Protein AF-A0AAW8B6D2-F1 (afdb_monomer_lite)

Foldseek 3Di:
DLVVLVLLVVQVLLLLQLDDPVDPPSSVVSNVVSVLVNVLVVLCVDLVSLQVSLVVVLVVLVVVLSSLQSCQVQCGDRRVSDNVHHHPVCCVPPVVVVSVVSNVVSCVVRHVVSVVVVVVVVVVVVVVVVCPDPVCVVVPD

Sequence (141 aa):
MVFTGVIHFKYQKGMVMMIPEIIPAKMFLVHFTGILEITAGIGLMIPALRESTAFLLLLFFIVIFFANINSSKKHIHLFKADFTGQEMAYLYKERLPMQIMPIAWLWFFGIYFGSYQRRNTFNFLLLLFQLRRPEYAARFA

Secondary structure (DSSP, 8-state):
-HHHHHHHHHSHHHHHHHS-TTSS-HHHHHHHHHHHHHHHHHHHHSTTTHHHHHHHHHHHHHHHHHHHHHHHHTT-BTTTTBS----HHHIIIIIHHHHHHHHHHIIIIIIIHHHHHHHHHHHHHHHHHHHTSHHHHTT--

Structure (mmCIF, N/CA/C/O backbone):
data_AF-A0AAW8B6D2-F1
#
_entry.id   AF-A0AAW8B6D2-F1
#
loop_
_atom_site.group_PDB
_atom_site.id
_atom_site.type_symbol
_atom_site.label_atom_id
_atom_site.label_alt_id
_atom_site.label_comp_id
_atom_site.label_asym_id
_atom_site.label_entity_id
_atom_site.label_seq_id
_atom_site.pdbx_PDB_ins_code
_atom_site.Cartn_x
_atom_site.Cartn_y
_atom_site.Cartn_z
_atom_site.occupancy
_atom_site.B_iso_or_equiv
_atom_site.auth_seq_id
_atom_site.auth_comp_id
_atom_site.auth_asym_id
_atom_site.auth_atom_id
_atom_site.pdbx_PDB_model_num
ATOM 1 N N . MET A 1 1 ? -4.748 3.402 -2.301 1.00 85.81 1 MET A N 1
ATOM 2 C CA . MET A 1 1 ? -4.810 1.972 -2.666 1.00 85.81 1 MET A CA 1
ATOM 3 C C . MET A 1 1 ? -5.590 1.738 -3.952 1.00 85.81 1 MET A C 1
ATOM 5 O O . MET A 1 1 ? -5.027 1.168 -4.865 1.00 85.81 1 MET A O 1
ATOM 9 N N . VAL A 1 2 ? -6.824 2.238 -4.119 1.00 85.38 2 VAL A N 1
ATOM 10 C CA . VAL A 1 2 ? -7.563 2.039 -5.391 1.00 85.38 2 VAL A CA 1
ATOM 11 C C . VAL A 1 2 ? -6.806 2.596 -6.607 1.00 85.38 2 VAL A C 1
ATOM 13 O O . VAL A 1 2 ? -6.612 1.890 -7.590 1.00 85.38 2 VAL A O 1
ATOM 16 N N . PHE A 1 3 ? -6.302 3.831 -6.518 1.00 86.75 3 PHE A N 1
ATOM 17 C CA . PHE A 1 3 ? -5.517 4.441 -7.596 1.00 86.75 3 PHE A CA 1
ATOM 18 C C . PHE A 1 3 ? -4.242 3.645 -7.935 1.00 86.75 3 PHE A C 1
ATOM 20 O O . PHE A 1 3 ? -3.965 3.399 -9.105 1.00 86.75 3 PHE A O 1
ATOM 27 N N . THR A 1 4 ? -3.491 3.194 -6.924 1.00 83.44 4 THR A N 1
ATOM 28 C CA . THR A 1 4 ? -2.271 2.390 -7.117 1.00 83.44 4 THR A CA 1
ATOM 29 C C . THR A 1 4 ? -2.577 0.999 -7.679 1.00 83.44 4 THR A C 1
ATOM 31 O O . THR A 1 4 ? -1.870 0.532 -8.574 1.00 83.44 4 THR A O 1
ATOM 34 N N . GLY A 1 5 ? -3.707 0.405 -7.289 1.00 86.12 5 GLY A N 1
ATOM 35 C CA . GLY A 1 5 ? -4.188 -0.853 -7.853 1.00 86.12 5 GLY A CA 1
ATOM 36 C C . GLY A 1 5 ? -4.493 -0.752 -9.349 1.00 86.12 5 GLY A C 1
ATOM 37 O O . GLY A 1 5 ? -4.136 -1.643 -10.110 1.00 86.12 5 GLY A O 1
ATOM 38 N N . VAL A 1 6 ? -5.051 0.369 -9.822 1.00 89.25 6 VAL A N 1
ATOM 39 C CA . VAL A 1 6 ? -5.272 0.597 -11.26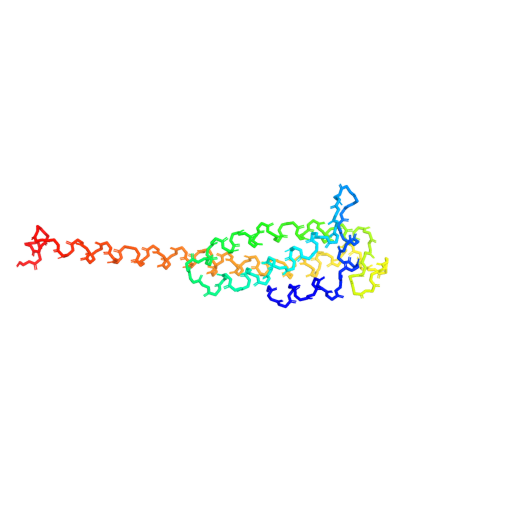6 1.00 89.25 6 VAL A CA 1
ATOM 40 C C . VAL A 1 6 ? -3.948 0.701 -12.039 1.00 89.25 6 VAL A C 1
ATOM 42 O O . VAL A 1 6 ? -3.842 0.203 -13.164 1.00 89.25 6 VAL A O 1
ATOM 45 N N . ILE A 1 7 ? -2.910 1.297 -11.440 1.00 89.38 7 ILE A N 1
ATOM 46 C CA . ILE A 1 7 ? -1.577 1.413 -12.058 1.00 89.38 7 ILE A CA 1
ATOM 47 C C . ILE A 1 7 ? -0.988 0.023 -12.362 1.00 89.38 7 ILE A C 1
ATOM 49 O O . ILE A 1 7 ? -0.313 -0.116 -13.384 1.00 89.38 7 ILE A O 1
ATOM 53 N N . HIS A 1 8 ? -1.295 -1.013 -11.569 1.00 88.56 8 HIS A N 1
ATOM 54 C CA . HIS A 1 8 ? -0.815 -2.382 -11.813 1.00 88.56 8 HIS A CA 1
ATOM 55 C C . HIS A 1 8 ? -1.265 -2.951 -13.161 1.00 88.56 8 HIS A C 1
ATOM 57 O O . HIS A 1 8 ? -0.481 -3.604 -13.848 1.00 88.56 8 HIS A O 1
ATOM 63 N N . PHE A 1 9 ? -2.486 -2.641 -13.592 1.00 90.44 9 PHE A N 1
ATOM 64 C CA . PHE A 1 9 ? -3.006 -3.102 -14.882 1.00 90.44 9 PHE A CA 1
ATOM 65 C C . PHE A 1 9 ? -2.482 -2.255 -16.048 1.00 90.44 9 PHE A C 1
ATOM 67 O O . PHE A 1 9 ? -2.251 -2.764 -17.147 1.00 90.44 9 PHE A O 1
ATOM 74 N N . LYS A 1 10 ? -2.234 -0.961 -15.806 1.00 91.81 10 LYS A N 1
ATOM 75 C CA . LYS A 1 10 ? -1.757 -0.025 -16.833 1.00 91.81 10 LYS A CA 1
ATOM 76 C C . LYS A 1 10 ? -0.260 -0.162 -17.131 1.00 91.81 10 LYS A C 1
ATOM 78 O O . LYS A 1 10 ? 0.132 -0.118 -18.293 1.00 91.81 10 LYS A O 1
ATOM 83 N N . TYR A 1 11 ? 0.577 -0.342 -16.107 1.00 90.75 11 TYR A N 1
ATOM 84 C CA . TYR A 1 11 ? 2.046 -0.332 -16.221 1.00 90.75 11 TYR A CA 1
ATOM 85 C C . TYR A 1 11 ? 2.692 -1.668 -15.829 1.00 90.75 11 TYR A C 1
ATOM 87 O O . TYR A 1 11 ? 3.825 -1.719 -15.348 1.00 90.75 11 TYR A O 1
ATOM 95 N N . GLN A 1 12 ? 1.983 -2.767 -16.092 1.00 92.88 12 GLN A N 1
ATOM 96 C CA . GLN A 1 12 ? 2.400 -4.139 -15.793 1.00 92.88 12 GLN A CA 1
ATOM 97 C C . GLN A 1 12 ? 3.834 -4.478 -16.239 1.00 92.88 12 GLN A C 1
ATOM 99 O O . GLN A 1 12 ? 4.592 -5.071 -15.474 1.00 92.88 12 GLN A O 1
ATOM 104 N N . LYS A 1 13 ? 4.247 -4.044 -17.441 1.00 90.62 13 LYS A N 1
ATOM 105 C CA . LYS A 1 13 ? 5.589 -4.325 -17.987 1.00 90.62 13 LYS A CA 1
ATOM 106 C C . LYS A 1 13 ? 6.700 -3.746 -17.109 1.00 90.62 13 LYS A C 1
ATOM 108 O O . LYS A 1 13 ? 7.649 -4.455 -16.788 1.00 90.62 13 LYS A O 1
ATOM 113 N N . GLY A 1 14 ? 6.565 -2.488 -16.687 1.00 89.56 14 GLY A N 1
ATOM 114 C CA . GLY A 1 14 ? 7.544 -1.842 -15.813 1.00 89.56 14 GLY A CA 1
ATOM 115 C C . GLY A 1 14 ? 7.566 -2.459 -14.415 1.00 89.56 14 GLY A C 1
ATOM 116 O O . GLY A 1 14 ? 8.640 -2.679 -13.862 1.00 89.56 14 GLY A O 1
ATOM 117 N N . MET A 1 15 ? 6.402 -2.819 -13.865 1.00 91.62 15 MET A N 1
ATOM 118 C CA . MET A 1 15 ? 6.325 -3.461 -12.545 1.00 91.62 15 MET A CA 1
ATOM 119 C C . MET A 1 15 ? 6.979 -4.840 -12.521 1.00 91.62 15 MET A C 1
ATOM 121 O O . MET A 1 15 ? 7.686 -5.167 -11.572 1.00 91.62 15 MET A O 1
ATOM 125 N N . VAL A 1 16 ? 6.806 -5.637 -13.577 1.00 93.69 16 VAL A N 1
ATOM 126 C CA . VAL A 1 16 ? 7.452 -6.952 -13.674 1.00 93.69 16 VAL A CA 1
ATOM 127 C C . VAL A 1 16 ? 8.974 -6.849 -13.661 1.00 93.69 16 VAL A C 1
ATOM 129 O O . VAL A 1 16 ? 9.632 -7.698 -13.058 1.00 93.69 16 VAL A O 1
ATOM 132 N N . MET A 1 17 ? 9.547 -5.799 -14.254 1.00 92.31 17 MET A N 1
ATOM 133 C CA . MET A 1 17 ? 10.995 -5.571 -14.210 1.00 92.31 17 MET A CA 1
ATOM 134 C C . MET A 1 17 ? 11.488 -5.309 -12.783 1.00 92.31 17 MET A C 1
ATOM 136 O O . MET A 1 17 ? 12.602 -5.701 -12.435 1.00 92.31 17 MET A O 1
ATOM 140 N N . MET A 1 18 ? 10.656 -4.691 -11.935 1.00 92.06 18 MET A N 1
ATOM 141 C CA . MET A 1 18 ? 10.992 -4.420 -10.533 1.00 92.06 18 MET A CA 1
ATOM 142 C C . MET A 1 18 ? 11.056 -5.695 -9.682 1.00 92.06 18 MET A C 1
ATOM 144 O O . MET A 1 18 ? 11.693 -5.681 -8.628 1.00 92.06 18 MET A O 1
ATOM 148 N N . ILE A 1 19 ? 10.445 -6.799 -10.121 1.00 91.38 19 ILE A N 1
ATOM 149 C CA . ILE A 1 19 ? 10.436 -8.070 -9.389 1.00 91.38 19 ILE A CA 1
ATOM 150 C C . ILE A 1 19 ? 11.731 -8.860 -9.685 1.00 91.38 19 ILE A C 1
ATOM 152 O O . ILE A 1 19 ? 12.062 -9.071 -10.861 1.00 91.38 19 ILE A O 1
ATOM 156 N N . PRO A 1 20 ? 12.466 -9.339 -8.657 1.00 89.12 20 PRO A N 1
ATOM 157 C CA . PRO A 1 20 ? 13.662 -10.170 -8.829 1.00 89.12 20 PRO A CA 1
ATOM 158 C C . PRO A 1 20 ? 13.434 -11.403 -9.715 1.00 89.12 20 PRO A C 1
ATOM 160 O O . PRO A 1 20 ? 12.354 -11.980 -9.730 1.00 89.12 20 PRO A O 1
ATOM 163 N N . GLU A 1 21 ? 14.459 -11.834 -10.452 1.00 86.81 21 GLU A N 1
ATOM 164 C CA . GLU A 1 21 ? 14.391 -12.9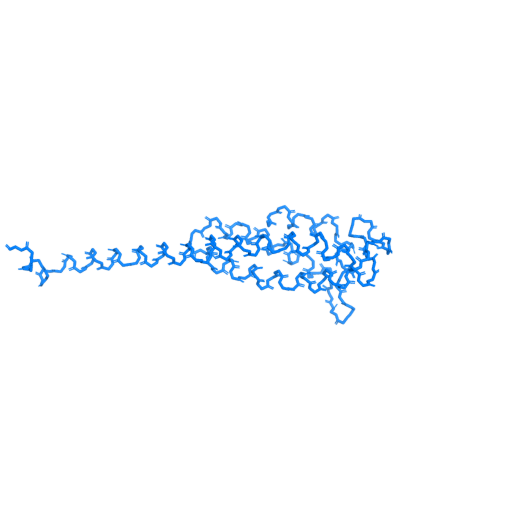74 -11.392 1.00 86.81 21 GLU A CA 1
ATOM 165 C C . GLU A 1 21 ? 14.148 -14.329 -10.734 1.00 86.81 21 GLU A C 1
ATOM 167 O O . GLU A 1 21 ? 13.562 -15.201 -11.362 1.00 86.81 21 GLU A O 1
ATOM 172 N N . ILE A 1 22 ? 14.500 -14.463 -9.456 1.00 89.56 22 ILE A N 1
ATOM 173 C CA . ILE A 1 22 ? 14.282 -15.676 -8.658 1.00 89.56 22 ILE A CA 1
ATOM 174 C C . ILE A 1 22 ? 12.781 -15.979 -8.492 1.00 89.56 22 ILE A C 1
ATOM 176 O O . ILE A 1 22 ? 12.401 -17.122 -8.255 1.00 89.56 22 ILE A O 1
ATOM 180 N N . ILE A 1 23 ? 11.916 -14.967 -8.616 1.00 89.62 23 ILE A N 1
ATOM 181 C CA . ILE A 1 23 ? 10.477 -15.120 -8.414 1.00 89.62 23 ILE A CA 1
ATOM 182 C C . ILE A 1 23 ? 9.801 -15.492 -9.746 1.00 89.62 23 ILE A C 1
ATOM 184 O O . ILE A 1 23 ? 9.797 -14.675 -10.677 1.00 89.62 23 ILE A O 1
ATOM 188 N N . PRO A 1 24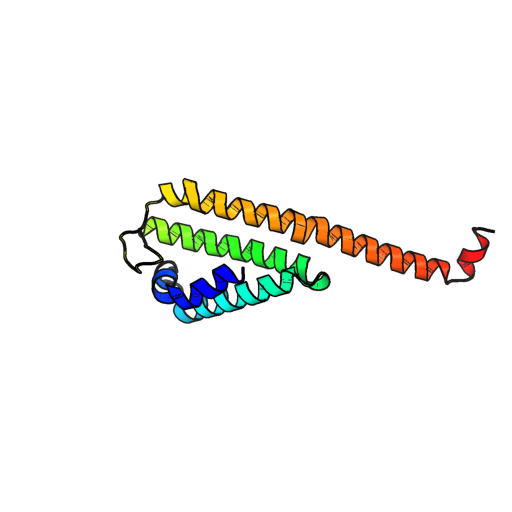 ? 9.193 -16.690 -9.853 1.00 92.19 24 PRO A N 1
ATOM 189 C CA . PRO A 1 24 ? 8.442 -17.087 -11.037 1.00 92.19 24 PRO A CA 1
ATOM 190 C C . PRO A 1 24 ? 7.101 -16.343 -11.124 1.00 92.19 24 PRO A C 1
ATOM 192 O O . PRO A 1 24 ? 6.640 -15.725 -10.167 1.00 92.19 24 PRO A O 1
ATOM 195 N N . ALA A 1 25 ? 6.450 -16.412 -12.289 1.00 92.00 25 ALA A N 1
ATOM 196 C CA . ALA A 1 25 ? 5.095 -15.887 -12.504 1.00 92.00 25 ALA A CA 1
ATOM 197 C C . ALA A 1 25 ? 4.901 -14.397 -12.125 1.00 92.00 25 ALA A C 1
ATOM 199 O O . ALA A 1 25 ? 3.843 -13.986 -11.651 1.00 92.00 25 ALA A O 1
ATOM 200 N N . LYS A 1 26 ? 5.905 -13.552 -12.396 1.00 93.19 26 LYS A N 1
ATOM 201 C CA . LYS A 1 26 ? 5.906 -12.111 -12.072 1.00 93.19 26 LYS A CA 1
ATOM 202 C C . LYS A 1 26 ? 4.657 -11.362 -12.549 1.00 93.19 26 LYS A C 1
ATOM 204 O O . LYS A 1 26 ? 4.125 -10.530 -11.824 1.00 93.19 26 LYS A O 1
ATOM 209 N N . MET A 1 27 ? 4.175 -11.671 -13.755 1.00 92.69 27 MET A N 1
ATOM 210 C CA . MET A 1 27 ? 2.959 -11.063 -14.311 1.00 92.69 27 MET A CA 1
ATOM 211 C C . MET A 1 27 ? 1.729 -11.368 -13.457 1.00 92.69 27 MET A C 1
ATOM 213 O O . MET A 1 27 ? 0.946 -10.463 -13.179 1.00 92.69 27 MET A O 1
ATOM 217 N N . PHE A 1 28 ? 1.571 -12.619 -13.013 1.00 93.88 28 PHE A N 1
ATOM 218 C CA . PHE A 1 28 ? 0.476 -13.005 -12.126 1.00 93.88 28 PHE A CA 1
ATOM 219 C C . PHE A 1 28 ? 0.559 -12.239 -10.805 1.00 93.88 28 PHE A C 1
ATOM 221 O O . PHE A 1 28 ? -0.444 -11.682 -10.369 1.00 93.88 28 PHE A O 1
ATOM 228 N N . LEU A 1 29 ? 1.757 -12.135 -10.218 1.00 93.00 29 LEU A N 1
ATOM 229 C CA . LEU A 1 29 ? 1.957 -11.386 -8.976 1.00 93.00 29 LEU A CA 1
ATOM 230 C C . LEU A 1 29 ? 1.543 -9.921 -9.110 1.00 93.00 29 LEU A C 1
ATOM 232 O O . LEU A 1 29 ? 0.837 -9.436 -8.239 1.00 93.00 29 LEU A O 1
ATOM 236 N N . VAL A 1 30 ? 1.902 -9.244 -10.206 1.00 93.44 30 VAL A N 1
ATOM 237 C CA . VAL A 1 30 ? 1.487 -7.850 -10.451 1.00 93.44 30 VAL A CA 1
ATOM 238 C C . VAL A 1 30 ? -0.041 -7.719 -10.514 1.00 93.44 30 VAL A C 1
ATOM 240 O O . VAL A 1 30 ? -0.613 -6.815 -9.911 1.00 93.44 30 VAL A O 1
ATOM 243 N N . HIS A 1 31 ? -0.735 -8.628 -11.199 1.00 93.62 31 HIS A N 1
ATOM 244 C CA . HIS A 1 31 ? -2.202 -8.590 -11.243 1.00 93.62 31 HIS A CA 1
ATOM 245 C C . HIS A 1 31 ? -2.810 -8.872 -9.865 1.00 93.62 31 HIS A C 1
ATOM 247 O O . HIS A 1 31 ? -3.731 -8.180 -9.432 1.00 93.62 31 HIS A O 1
ATOM 253 N N . PHE A 1 32 ? -2.264 -9.860 -9.159 1.00 94.44 32 PHE A N 1
ATOM 254 C CA . PHE A 1 32 ? -2.712 -10.246 -7.831 1.00 94.44 32 PHE A CA 1
ATOM 255 C C . PHE A 1 32 ? -2.543 -9.105 -6.820 1.00 94.44 32 PHE A C 1
ATOM 257 O O . PHE A 1 32 ? -3.493 -8.769 -6.115 1.00 94.44 32 PHE A O 1
ATOM 264 N N . THR A 1 33 ? -1.381 -8.446 -6.791 1.00 93.56 33 THR A N 1
ATOM 265 C CA . THR A 1 33 ? -1.146 -7.300 -5.903 1.00 93.56 33 THR A CA 1
ATOM 266 C C . THR A 1 33 ? -2.024 -6.106 -6.267 1.00 93.56 33 THR A C 1
ATOM 268 O O . THR A 1 33 ? -2.532 -5.448 -5.364 1.00 93.56 33 THR A O 1
ATOM 271 N N . GLY A 1 34 ? -2.303 -5.878 -7.555 1.00 92.88 34 GLY A N 1
ATOM 272 C CA . GLY A 1 34 ? -3.262 -4.858 -7.990 1.00 92.88 34 GLY A CA 1
ATOM 273 C C . GLY A 1 34 ? -4.680 -5.089 -7.445 1.00 92.88 34 GLY A C 1
ATOM 274 O O . GLY A 1 34 ? -5.310 -4.161 -6.933 1.00 92.88 34 GLY A O 1
ATOM 275 N N . ILE A 1 35 ? -5.171 -6.334 -7.483 1.00 94.88 35 ILE A N 1
ATOM 276 C CA . ILE A 1 35 ? -6.475 -6.713 -6.902 1.00 94.88 35 ILE A CA 1
ATOM 277 C C . ILE A 1 35 ? -6.468 -6.549 -5.377 1.00 94.88 35 ILE A C 1
ATOM 279 O O . ILE A 1 35 ? -7.439 -6.040 -4.803 1.00 94.88 35 ILE A O 1
ATOM 283 N N . LEU A 1 36 ? -5.376 -6.952 -4.716 1.00 94.62 36 LEU A N 1
ATOM 284 C CA . LEU A 1 36 ? -5.223 -6.797 -3.270 1.00 94.62 36 LEU A CA 1
ATOM 285 C C . LEU A 1 36 ? -5.273 -5.328 -2.852 1.00 94.62 36 LEU A C 1
ATOM 287 O O . LEU A 1 36 ? -5.953 -5.009 -1.883 1.00 94.62 36 LEU A O 1
ATOM 291 N N . GLU A 1 37 ? -4.621 -4.422 -3.582 1.00 94.44 37 GLU A N 1
ATOM 292 C CA . GLU A 1 37 ? -4.669 -2.990 -3.272 1.00 94.44 37 GLU A CA 1
ATOM 293 C C . GLU A 1 37 ? -6.082 -2.407 -3.404 1.00 94.44 37 GLU A C 1
ATOM 295 O O . GLU A 1 37 ? -6.509 -1.617 -2.558 1.00 94.44 37 GLU A O 1
ATOM 300 N N . ILE A 1 38 ? -6.837 -2.800 -4.433 1.00 94.31 38 ILE A N 1
ATOM 301 C CA . ILE A 1 38 ? -8.227 -2.347 -4.598 1.00 94.31 38 ILE A CA 1
ATOM 302 C C . ILE A 1 38 ? -9.080 -2.858 -3.433 1.00 94.31 38 ILE A C 1
ATOM 304 O O . ILE A 1 38 ? -9.756 -2.070 -2.767 1.00 94.31 38 ILE A O 1
ATOM 308 N N . THR A 1 39 ? -8.981 -4.155 -3.134 1.00 95.19 39 THR A N 1
ATOM 309 C CA . THR A 1 39 ? -9.708 -4.794 -2.028 1.00 95.19 39 THR A CA 1
ATOM 310 C C . THR A 1 39 ? -9.330 -4.183 -0.681 1.00 95.19 39 THR A C 1
ATOM 312 O O . THR A 1 39 ? -10.203 -3.923 0.140 1.00 95.19 39 THR A O 1
ATOM 315 N N . ALA A 1 40 ? -8.053 -3.872 -0.459 1.00 94.56 40 ALA A N 1
ATOM 316 C CA . ALA A 1 40 ? -7.587 -3.216 0.756 1.00 94.56 40 ALA A CA 1
ATOM 317 C C . ALA A 1 40 ? -8.091 -1.768 0.860 1.00 94.56 40 ALA A C 1
ATOM 319 O O . ALA A 1 40 ? -8.447 -1.312 1.944 1.00 94.56 40 ALA A O 1
ATOM 320 N N . GLY A 1 41 ? -8.188 -1.048 -0.262 1.00 93.81 41 GLY A N 1
ATOM 321 C CA . GLY A 1 41 ? -8.831 0.266 -0.305 1.00 93.81 41 GLY A CA 1
ATOM 322 C C . GLY A 1 41 ? -10.273 0.220 0.202 1.00 93.81 41 GLY A C 1
ATOM 323 O O . GLY A 1 41 ? -10.650 1.036 1.038 1.00 93.81 41 GLY A O 1
ATOM 324 N N . ILE A 1 42 ? -11.039 -0.779 -0.243 1.00 94.06 42 ILE A N 1
ATOM 325 C CA . ILE A 1 42 ? -12.412 -1.026 0.217 1.00 94.06 42 ILE A CA 1
ATOM 326 C C . ILE A 1 42 ? -12.417 -1.489 1.686 1.00 94.06 42 ILE A C 1
ATOM 328 O O . ILE A 1 42 ? -13.197 -0.990 2.496 1.00 94.06 42 ILE A O 1
ATOM 332 N N . GLY A 1 43 ? -11.509 -2.390 2.066 1.00 93.19 43 GLY A N 1
ATOM 333 C CA . GLY A 1 43 ? -11.397 -2.939 3.420 1.00 93.19 43 GLY A CA 1
ATOM 334 C C . GLY A 1 43 ? -11.116 -1.886 4.496 1.00 93.19 43 GLY A C 1
ATOM 335 O O . GLY A 1 43 ? -11.651 -1.979 5.599 1.00 93.19 43 GLY A O 1
ATOM 336 N N . LEU A 1 44 ? -10.361 -0.829 4.173 1.00 93.00 44 LEU A N 1
ATOM 337 C CA . LEU A 1 44 ? -10.130 0.299 5.088 1.00 93.00 44 LEU A CA 1
ATOM 338 C C . LEU A 1 44 ? -11.402 1.113 5.385 1.00 93.00 44 LEU A C 1
ATOM 340 O O . LEU A 1 44 ? -11.507 1.725 6.456 1.00 93.00 44 LEU A O 1
ATOM 344 N N . MET A 1 45 ? -12.370 1.118 4.462 1.00 92.00 45 MET A N 1
ATOM 345 C CA . MET A 1 45 ? -13.640 1.829 4.635 1.00 92.00 45 MET A CA 1
ATOM 346 C C . MET A 1 45 ? -14.578 1.098 5.600 1.00 92.00 45 MET A C 1
ATOM 348 O O . MET A 1 45 ? -15.395 1.743 6.253 1.00 92.00 45 MET A O 1
ATOM 352 N N . ILE A 1 46 ? -14.427 -0.220 5.751 1.00 91.44 46 ILE A N 1
ATOM 353 C CA . ILE A 1 46 ? -15.259 -1.055 6.621 1.00 91.44 46 ILE A CA 1
ATOM 354 C C . ILE A 1 46 ? -14.658 -1.062 8.040 1.00 91.44 46 ILE A C 1
ATOM 356 O O . ILE A 1 46 ? -13.589 -1.643 8.240 1.00 91.44 46 ILE A O 1
ATOM 360 N N . PRO A 1 47 ? -15.322 -0.483 9.065 1.00 88.19 47 PRO A N 1
ATOM 361 C CA . PRO A 1 47 ? -14.743 -0.352 10.408 1.00 88.19 47 PRO A CA 1
ATOM 362 C C . PRO A 1 47 ? -14.292 -1.681 11.032 1.00 88.19 47 PRO A C 1
ATOM 364 O O . PRO A 1 47 ? -13.263 -1.731 11.702 1.00 88.19 47 PRO A O 1
ATOM 367 N N . ALA A 1 48 ? -15.026 -2.768 10.771 1.00 88.50 48 ALA A N 1
ATOM 368 C CA . ALA A 1 48 ? -14.696 -4.101 11.273 1.00 88.50 48 ALA A CA 1
ATOM 369 C C . ALA A 1 48 ? -13.385 -4.658 10.685 1.00 88.50 48 ALA A C 1
ATOM 371 O O . ALA A 1 48 ? -12.622 -5.301 11.402 1.00 88.50 48 ALA A O 1
ATOM 372 N N . LEU A 1 49 ? -13.101 -4.376 9.407 1.00 91.56 49 LEU A N 1
ATOM 373 C CA . LEU A 1 49 ? -11.933 -4.894 8.684 1.00 91.56 49 LEU A CA 1
ATOM 374 C C . LEU A 1 49 ? -10.734 -3.942 8.711 1.00 91.56 49 LEU A C 1
ATOM 376 O O . LEU A 1 49 ? -9.629 -4.348 8.351 1.00 91.56 49 LEU A O 1
ATOM 380 N N . ARG A 1 50 ? -10.932 -2.689 9.130 1.00 92.38 50 ARG A N 1
ATOM 381 C CA . ARG A 1 50 ? -9.938 -1.617 9.025 1.00 92.38 50 ARG A CA 1
ATOM 382 C C . ARG A 1 50 ? -8.596 -1.963 9.668 1.00 92.38 50 ARG A C 1
ATOM 384 O O . ARG A 1 50 ? -7.570 -1.798 9.020 1.00 92.38 50 ARG A O 1
ATOM 391 N N . GLU A 1 51 ? -8.599 -2.458 10.904 1.00 91.94 51 GLU A N 1
ATOM 392 C CA . GLU A 1 51 ? -7.364 -2.779 11.639 1.00 91.94 51 GLU A CA 1
ATOM 393 C C . GLU A 1 51 ? -6.577 -3.906 10.958 1.00 91.94 51 GLU A C 1
ATOM 395 O O . GLU A 1 51 ? -5.388 -3.755 10.684 1.00 91.94 51 GLU A O 1
ATOM 400 N N . SER A 1 52 ? -7.250 -5.007 10.607 1.00 93.19 52 SER A N 1
ATOM 401 C CA . SER A 1 52 ? -6.630 -6.132 9.900 1.00 93.19 52 SER A CA 1
ATOM 402 C C . SER A 1 52 ? -6.109 -5.709 8.525 1.00 93.19 52 SER A C 1
ATOM 404 O O . SER A 1 52 ? -4.993 -6.056 8.149 1.00 93.19 52 SER A O 1
ATOM 406 N N . THR A 1 53 ? -6.884 -4.901 7.797 1.00 95.12 53 THR A N 1
ATOM 407 C CA . THR A 1 53 ? -6.497 -4.371 6.483 1.00 95.12 53 THR A CA 1
ATOM 408 C C . THR A 1 53 ? -5.285 -3.447 6.589 1.00 95.12 53 THR A C 1
ATOM 410 O O . THR A 1 53 ? -4.366 -3.545 5.780 1.00 95.12 53 THR A O 1
ATOM 413 N N . ALA A 1 54 ? -5.243 -2.577 7.601 1.00 94.69 54 ALA A N 1
ATOM 414 C CA . ALA A 1 54 ? -4.111 -1.692 7.847 1.00 94.69 54 ALA A CA 1
ATOM 415 C C . ALA A 1 54 ? -2.836 -2.482 8.160 1.00 94.69 54 ALA A C 1
ATOM 417 O O . ALA A 1 54 ? -1.786 -2.184 7.597 1.00 94.69 54 ALA A O 1
ATOM 418 N N . PHE A 1 55 ? -2.930 -3.528 8.984 1.00 94.62 55 PHE A N 1
ATOM 419 C CA . PHE A 1 55 ? -1.794 -4.399 9.281 1.00 94.62 55 PHE A CA 1
ATOM 420 C C . PHE A 1 55 ? -1.265 -5.119 8.029 1.00 94.62 55 PHE A C 1
ATOM 422 O O . PHE A 1 55 ? -0.063 -5.106 7.767 1.00 94.62 55 PHE A O 1
ATOM 429 N N . LEU A 1 56 ? -2.157 -5.685 7.208 1.00 94.94 56 LEU A N 1
ATOM 430 C CA . LEU A 1 56 ? -1.771 -6.321 5.942 1.00 94.94 56 LEU A CA 1
ATOM 431 C C . LEU A 1 56 ? -1.121 -5.326 4.970 1.00 94.94 56 LEU A C 1
ATOM 433 O O . LEU A 1 56 ? -0.136 -5.664 4.317 1.00 94.94 56 LEU A O 1
ATOM 437 N N . LEU A 1 57 ? -1.620 -4.089 4.906 1.00 95.25 57 LEU A N 1
ATOM 438 C CA . LEU A 1 57 ? -1.024 -3.035 4.083 1.00 95.25 57 LEU A CA 1
ATOM 439 C C . LEU A 1 57 ? 0.366 -2.607 4.573 1.00 95.25 57 LEU A C 1
ATOM 441 O O . LEU A 1 57 ? 1.224 -2.307 3.746 1.00 95.25 57 LEU A O 1
ATOM 445 N N . LEU A 1 58 ? 0.623 -2.609 5.885 1.00 94.88 58 LEU A N 1
ATOM 446 C CA . LEU A 1 58 ? 1.968 -2.354 6.416 1.00 94.88 58 LEU A CA 1
ATOM 447 C C . LEU A 1 58 ? 2.964 -3.422 5.948 1.00 94.88 58 LEU A C 1
ATOM 449 O O . LEU A 1 58 ? 4.039 -3.080 5.456 1.00 94.88 58 LEU A O 1
ATOM 453 N N . LEU A 1 59 ? 2.588 -4.703 6.029 1.00 94.88 59 LEU A N 1
ATOM 454 C CA . LEU A 1 59 ? 3.408 -5.800 5.501 1.00 94.88 59 LEU A CA 1
ATOM 455 C C . LEU A 1 59 ? 3.608 -5.675 3.987 1.00 94.88 59 LEU A C 1
ATOM 457 O O . LEU A 1 59 ? 4.721 -5.833 3.486 1.00 94.88 59 LEU A O 1
ATOM 461 N N . PHE A 1 60 ? 2.546 -5.332 3.261 1.00 94.06 60 PHE A N 1
ATOM 462 C CA . PHE A 1 60 ? 2.608 -5.112 1.822 1.00 94.06 60 PHE A CA 1
ATOM 463 C C . PHE A 1 60 ? 3.586 -3.989 1.453 1.00 94.06 60 PHE A C 1
ATOM 465 O O . PHE A 1 60 ? 4.398 -4.151 0.543 1.00 94.06 60 PHE A O 1
ATOM 472 N N . PHE A 1 61 ? 3.591 -2.881 2.197 1.00 93.88 61 PHE A N 1
ATOM 473 C CA . PHE A 1 61 ? 4.547 -1.803 1.968 1.00 93.88 61 PHE A CA 1
ATOM 474 C C . PHE A 1 61 ? 6.000 -2.249 2.151 1.00 93.88 61 PHE A C 1
ATOM 476 O O . PHE A 1 61 ? 6.849 -1.864 1.348 1.00 93.88 61 PHE A O 1
ATOM 483 N N . ILE A 1 62 ? 6.298 -3.111 3.122 1.00 93.50 62 ILE A N 1
ATOM 484 C CA . ILE A 1 62 ? 7.652 -3.665 3.275 1.00 93.50 62 ILE A CA 1
ATOM 485 C C . ILE A 1 62 ? 8.069 -4.422 2.003 1.00 93.50 62 ILE A C 1
ATOM 487 O O . ILE A 1 62 ? 9.172 -4.220 1.497 1.00 93.50 62 ILE A O 1
ATOM 491 N N . VAL A 1 63 ? 7.175 -5.226 1.422 1.00 92.19 63 VAL A N 1
ATOM 492 C CA . VAL A 1 63 ? 7.444 -5.946 0.163 1.00 92.19 63 VAL A CA 1
ATOM 493 C C . VAL A 1 63 ? 7.681 -4.977 -1.001 1.00 92.19 63 VAL A C 1
ATOM 495 O O . VAL A 1 63 ? 8.655 -5.118 -1.744 1.00 92.19 63 VAL A O 1
ATOM 498 N N . ILE A 1 64 ? 6.838 -3.950 -1.137 1.00 90.81 64 ILE A N 1
ATOM 499 C CA . ILE A 1 64 ? 6.990 -2.921 -2.178 1.00 90.81 64 ILE A CA 1
ATOM 500 C C . ILE A 1 64 ? 8.302 -2.145 -2.019 1.00 90.81 64 ILE A C 1
ATOM 502 O O . ILE A 1 64 ? 8.927 -1.782 -3.016 1.00 90.81 64 ILE A O 1
ATOM 506 N N . PHE A 1 65 ? 8.773 -1.937 -0.789 1.00 92.12 65 PHE A N 1
ATOM 507 C CA . PHE A 1 65 ? 10.058 -1.289 -0.552 1.00 92.12 65 PHE A CA 1
ATOM 508 C C . PHE A 1 65 ? 11.223 -2.091 -1.151 1.00 92.12 65 PHE A C 1
ATOM 510 O O . PHE A 1 65 ? 12.082 -1.518 -1.824 1.00 92.12 65 PHE A O 1
ATOM 517 N N . PHE A 1 66 ? 11.219 -3.421 -1.018 1.00 91.62 66 PHE A N 1
ATOM 518 C CA . PHE A 1 66 ? 12.222 -4.269 -1.672 1.00 91.62 66 PHE A CA 1
ATOM 519 C C . PHE A 1 66 ? 12.150 -4.193 -3.203 1.00 91.62 66 PHE A C 1
ATOM 521 O O . PHE A 1 66 ? 13.189 -4.097 -3.862 1.00 91.62 66 PHE A O 1
ATOM 528 N N . ALA A 1 67 ? 10.944 -4.162 -3.777 1.00 90.94 67 ALA A N 1
ATOM 529 C CA . ALA A 1 67 ? 10.768 -3.954 -5.216 1.00 90.94 67 ALA A CA 1
ATOM 530 C C . ALA A 1 67 ? 11.301 -2.578 -5.664 1.00 90.94 67 ALA A C 1
ATOM 532 O O . ALA A 1 67 ? 11.928 -2.461 -6.719 1.00 90.94 67 ALA A O 1
ATOM 533 N N . ASN A 1 68 ? 11.122 -1.540 -4.841 1.00 92.31 68 ASN A N 1
ATOM 534 C CA . ASN A 1 68 ? 11.654 -0.202 -5.091 1.00 92.31 68 ASN A CA 1
ATOM 535 C C . ASN A 1 68 ? 13.188 -0.157 -5.034 1.00 92.31 68 ASN A C 1
ATOM 537 O O . ASN A 1 68 ? 13.801 0.454 -5.908 1.00 92.31 68 ASN A O 1
ATOM 541 N N . ILE A 1 69 ? 13.815 -0.846 -4.072 1.00 91.62 69 ILE A N 1
ATOM 542 C CA . ILE A 1 69 ? 15.278 -0.994 -4.024 1.00 91.62 69 ILE A CA 1
ATOM 543 C C . ILE A 1 69 ? 15.788 -1.657 -5.306 1.00 91.62 69 ILE A C 1
ATOM 545 O O . ILE A 1 69 ? 16.724 -1.156 -5.926 1.00 91.62 69 ILE A O 1
ATOM 549 N N . ASN A 1 70 ? 15.178 -2.770 -5.725 1.00 91.31 70 ASN A N 1
ATOM 550 C CA . ASN A 1 70 ? 15.591 -3.469 -6.942 1.00 91.31 70 ASN A CA 1
ATOM 551 C C . ASN A 1 70 ? 15.394 -2.598 -8.197 1.00 91.31 70 ASN A C 1
ATOM 553 O O . ASN A 1 70 ? 16.275 -2.547 -9.053 1.00 91.31 70 ASN A O 1
ATOM 557 N N . SER A 1 71 ? 14.285 -1.854 -8.267 1.00 90.62 71 SER A N 1
ATOM 558 C CA . SER A 1 71 ? 14.019 -0.865 -9.319 1.00 90.62 71 SER A CA 1
ATOM 559 C C . SER A 1 71 ? 15.131 0.172 -9.430 1.00 90.62 71 SER A C 1
ATOM 561 O O . SER A 1 71 ? 15.605 0.408 -10.534 1.00 90.62 71 SER A O 1
ATOM 563 N N . SER A 1 72 ? 15.559 0.768 -8.316 1.00 91.38 72 SER A N 1
ATOM 564 C CA . SER A 1 72 ? 16.609 1.791 -8.326 1.00 91.38 72 SER A CA 1
ATOM 565 C C . SER A 1 72 ? 18.000 1.217 -8.590 1.00 91.38 72 SER A C 1
ATOM 567 O O . SER A 1 72 ? 18.779 1.848 -9.295 1.00 91.38 72 SER A O 1
ATOM 569 N N . LYS A 1 73 ? 18.305 0.004 -8.108 1.00 90.75 73 LYS A N 1
ATOM 570 C CA . LYS A 1 73 ? 19.572 -0.687 -8.419 1.00 90.75 73 LYS A CA 1
ATOM 571 C C . LYS A 1 73 ? 19.720 -1.013 -9.904 1.00 90.75 73 LYS A C 1
ATOM 573 O O . LYS A 1 73 ? 20.824 -0.981 -10.427 1.00 90.75 73 LYS A O 1
ATOM 578 N N . LYS A 1 74 ? 18.615 -1.360 -10.565 1.00 90.06 74 LYS A N 1
ATOM 579 C CA . LYS A 1 74 ? 18.584 -1.690 -11.996 1.00 90.06 74 LYS A CA 1
ATOM 580 C C . LYS A 1 74 ? 18.215 -0.490 -12.877 1.00 90.06 74 LYS A C 1
ATOM 582 O O . LYS A 1 74 ? 18.028 -0.684 -14.068 1.00 90.06 74 LYS A O 1
ATOM 587 N N . HIS A 1 75 ? 18.064 0.716 -12.320 1.00 91.31 75 HIS A N 1
ATOM 588 C CA . HIS A 1 75 ? 17.626 1.915 -13.049 1.00 91.31 75 HIS A CA 1
ATOM 589 C C . HIS A 1 75 ? 16.328 1.705 -13.850 1.00 91.31 75 HIS A C 1
ATOM 591 O O . HIS A 1 75 ? 16.182 2.168 -14.972 1.00 91.31 75 HIS A O 1
ATOM 597 N N . ILE A 1 76 ? 15.350 0.988 -13.297 1.00 90.06 76 ILE A N 1
ATOM 598 C CA . ILE A 1 76 ? 14.103 0.665 -14.004 1.00 90.06 76 ILE A CA 1
ATOM 599 C C . ILE A 1 76 ? 13.158 1.870 -14.009 1.00 90.06 76 ILE A C 1
ATOM 601 O O . ILE A 1 76 ? 12.777 2.378 -12.948 1.00 90.06 76 ILE A O 1
ATOM 605 N N . HIS A 1 77 ? 12.706 2.279 -15.196 1.00 89.19 77 HIS A N 1
ATOM 606 C CA . HIS A 1 77 ? 11.680 3.301 -15.373 1.00 89.19 77 HIS A CA 1
ATOM 607 C C . HIS A 1 77 ? 10.284 2.671 -15.480 1.00 89.19 77 HIS A C 1
ATOM 609 O O . HIS A 1 77 ? 9.899 2.133 -16.519 1.00 89.19 77 HIS A O 1
ATOM 615 N N . LEU A 1 78 ? 9.470 2.799 -14.428 1.00 87.25 78 LEU A N 1
ATOM 616 C CA . LEU A 1 78 ? 8.149 2.159 -14.333 1.00 87.25 78 LEU A CA 1
ATOM 617 C C . LEU A 1 78 ? 7.223 2.462 -15.529 1.00 87.25 78 LEU A C 1
ATOM 619 O O . LEU A 1 78 ? 6.596 1.559 -16.073 1.00 87.25 78 LEU A O 1
ATOM 623 N N . PHE A 1 79 ? 7.146 3.725 -15.955 1.00 87.12 79 PHE A N 1
ATOM 624 C CA . PHE A 1 79 ? 6.186 4.149 -16.984 1.00 87.12 79 PHE A CA 1
ATOM 625 C C . PHE A 1 79 ? 6.624 3.852 -18.423 1.00 87.12 79 PHE A C 1
ATOM 627 O O . PHE A 1 79 ? 5.773 3.771 -19.304 1.00 87.12 79 PHE A O 1
ATOM 634 N N . LYS A 1 80 ? 7.934 3.711 -18.657 1.00 87.94 80 LYS A N 1
ATOM 635 C CA . LYS A 1 80 ? 8.515 3.453 -19.986 1.00 87.94 80 LYS A CA 1
ATOM 636 C C . LYS A 1 80 ? 8.896 1.986 -20.170 1.00 87.94 80 LYS A C 1
ATOM 638 O O . LYS A 1 80 ? 9.021 1.539 -21.301 1.00 87.94 80 LYS A O 1
ATOM 643 N N . ALA A 1 81 ? 9.008 1.244 -19.065 1.00 90.50 81 ALA A N 1
ATOM 644 C CA . ALA A 1 81 ? 9.456 -0.140 -19.036 1.00 90.50 81 ALA A CA 1
ATOM 645 C C . ALA A 1 81 ? 10.840 -0.301 -19.696 1.00 90.50 81 ALA A C 1
ATOM 647 O O . ALA A 1 81 ? 11.036 -1.148 -20.560 1.00 90.50 81 ALA A O 1
ATOM 648 N N . ASP A 1 82 ? 11.785 0.549 -19.293 1.00 91.38 82 ASP A N 1
ATOM 649 C CA . ASP A 1 82 ? 13.177 0.529 -19.744 1.00 91.38 82 ASP A CA 1
ATOM 650 C C . ASP A 1 82 ? 14.142 0.742 -18.560 1.00 91.38 82 ASP A C 1
ATOM 652 O O . ASP A 1 82 ? 13.715 0.818 -17.403 1.00 91.38 82 ASP A O 1
ATOM 656 N N . PHE A 1 83 ? 15.441 0.838 -18.854 1.00 89.44 83 PHE A N 1
ATOM 657 C CA . PHE A 1 83 ? 16.508 1.044 -17.869 1.00 89.44 83 PHE A CA 1
ATOM 658 C C . PHE A 1 83 ? 16.983 2.509 -17.773 1.00 89.44 83 PHE A C 1
ATOM 660 O O . PHE A 1 83 ? 18.109 2.776 -17.364 1.00 89.44 83 PHE A O 1
ATOM 667 N N . THR A 1 84 ? 16.135 3.472 -18.159 1.00 89.19 84 THR A N 1
ATOM 668 C CA . THR A 1 84 ? 16.425 4.921 -18.061 1.00 89.19 84 THR A CA 1
ATOM 669 C C . THR A 1 84 ? 15.897 5.551 -16.765 1.00 89.19 84 THR A C 1
ATOM 671 O O . THR A 1 84 ? 15.707 6.763 -16.655 1.00 89.19 84 THR A O 1
ATOM 674 N N . GLY A 1 85 ? 15.591 4.715 -15.776 1.00 83.44 85 GLY A N 1
ATOM 675 C CA . GLY A 1 85 ? 15.056 5.102 -14.481 1.00 83.44 85 GLY A CA 1
ATOM 676 C C . GLY A 1 85 ? 16.093 5.751 -13.569 1.00 83.44 85 GLY A C 1
ATOM 677 O O . GLY A 1 85 ? 17.299 5.714 -13.797 1.00 83.44 85 GLY A O 1
ATOM 678 N N . GLN A 1 86 ? 15.595 6.354 -12.494 1.00 85.50 86 GLN A N 1
ATOM 679 C CA . GLN A 1 86 ? 16.433 7.100 -11.564 1.00 85.50 86 GLN A CA 1
ATOM 680 C C . GLN A 1 86 ? 17.240 6.191 -10.632 1.00 85.50 86 GLN A C 1
ATOM 682 O O . GLN A 1 86 ? 16.824 5.084 -10.283 1.00 85.50 86 GLN A O 1
ATOM 687 N N . GLU A 1 87 ? 18.385 6.710 -10.200 1.00 87.50 87 GLU A N 1
ATOM 688 C CA . GLU A 1 87 ? 19.334 6.017 -9.334 1.00 87.50 87 GLU A CA 1
ATOM 689 C C . GLU A 1 87 ? 18.831 5.867 -7.886 1.00 87.50 87 GLU A C 1
ATOM 691 O O . GLU A 1 87 ? 17.752 6.327 -7.500 1.00 87.50 87 GLU A O 1
ATOM 696 N N . MET A 1 88 ? 19.661 5.263 -7.034 1.00 87.25 88 MET A N 1
ATOM 697 C CA . MET A 1 88 ? 19.374 5.066 -5.608 1.00 87.25 88 MET A CA 1
ATOM 698 C C . MET A 1 88 ? 19.084 6.368 -4.850 1.00 87.25 88 MET A C 1
ATOM 700 O O . MET A 1 88 ? 18.304 6.350 -3.903 1.00 87.25 88 MET A O 1
ATOM 704 N N . ALA A 1 89 ? 19.631 7.513 -5.271 1.00 87.50 89 ALA A N 1
ATOM 705 C CA . ALA A 1 89 ? 19.332 8.800 -4.639 1.00 87.50 89 ALA A CA 1
ATOM 706 C C . ALA A 1 89 ? 17.829 9.147 -4.683 1.00 87.50 89 ALA A C 1
ATOM 708 O O . ALA A 1 89 ? 17.296 9.694 -3.717 1.00 87.50 89 ALA A O 1
ATOM 709 N N . TYR A 1 90 ? 17.129 8.780 -5.761 1.00 86.81 90 TYR A N 1
ATOM 710 C CA . TYR A 1 90 ? 15.685 8.999 -5.900 1.00 86.81 90 TYR A CA 1
ATOM 711 C C . TYR A 1 90 ? 14.866 8.144 -4.929 1.00 86.81 90 TYR A C 1
ATOM 713 O O . TYR A 1 90 ? 13.853 8.599 -4.398 1.00 86.81 90 TYR A O 1
ATOM 721 N N . LEU A 1 91 ? 15.318 6.915 -4.648 1.00 87.88 91 LEU A N 1
ATOM 722 C CA . LEU A 1 91 ? 14.672 6.040 -3.668 1.00 87.88 91 LEU A CA 1
ATOM 723 C C . LEU A 1 91 ? 14.580 6.728 -2.301 1.00 87.88 91 LEU A C 1
ATOM 725 O O . LEU A 1 91 ? 13.511 6.745 -1.699 1.00 87.88 91 LEU A O 1
ATOM 729 N N . TYR A 1 92 ? 15.684 7.310 -1.829 1.00 87.12 92 TYR A N 1
ATOM 730 C CA . TYR A 1 92 ? 15.745 7.939 -0.509 1.00 87.12 92 TYR A CA 1
ATOM 731 C C . TYR A 1 92 ? 15.076 9.313 -0.464 1.00 87.12 92 TYR A C 1
ATOM 733 O O . TYR A 1 92 ? 14.485 9.653 0.556 1.00 87.12 92 TYR A O 1
ATOM 741 N N . LYS A 1 93 ? 15.159 10.095 -1.548 1.00 88.69 93 LYS A N 1
ATOM 742 C CA . LYS A 1 93 ? 14.587 11.448 -1.599 1.00 88.69 93 LYS A CA 1
ATOM 743 C C . LYS A 1 93 ? 13.076 11.454 -1.798 1.00 88.69 93 LYS A C 1
ATOM 745 O O . LYS A 1 93 ? 12.399 12.257 -1.176 1.00 88.69 93 LYS A O 1
ATOM 750 N N . GLU A 1 94 ? 12.557 10.561 -2.637 1.00 88.88 94 GLU A N 1
ATOM 751 C CA . GLU A 1 94 ? 11.169 10.643 -3.108 1.00 88.88 94 GLU A CA 1
ATOM 752 C C . GLU A 1 94 ? 10.346 9.438 -2.648 1.00 88.88 94 GLU A C 1
ATOM 754 O O . GLU A 1 94 ? 9.298 9.591 -2.019 1.00 88.88 94 GLU A O 1
ATOM 759 N N . ARG A 1 95 ? 10.831 8.211 -2.895 1.00 88.50 95 ARG A N 1
ATOM 760 C CA . ARG A 1 95 ? 10.054 6.999 -2.575 1.00 88.50 95 ARG A CA 1
ATOM 761 C C . ARG A 1 95 ? 9.945 6.759 -1.070 1.00 88.50 95 ARG A C 1
ATOM 763 O O . ARG A 1 95 ? 8.874 6.386 -0.602 1.00 88.50 95 ARG A O 1
ATOM 770 N N . LEU A 1 96 ? 11.024 6.965 -0.314 1.00 89.88 96 LEU A N 1
ATOM 771 C CA . LEU A 1 96 ? 11.049 6.704 1.126 1.00 89.88 96 LEU A CA 1
ATOM 772 C C . LEU A 1 96 ? 10.116 7.656 1.899 1.00 89.88 96 LEU A C 1
ATOM 774 O O . LEU A 1 96 ? 9.272 7.149 2.641 1.00 89.88 96 LEU A O 1
ATOM 778 N N . PRO A 1 97 ? 10.143 8.990 1.693 1.00 91.75 97 PRO A N 1
ATOM 779 C CA . PRO A 1 97 ? 9.195 9.887 2.357 1.00 91.75 97 PRO A CA 1
ATOM 780 C C . PRO A 1 97 ? 7.750 9.618 1.932 1.00 91.75 97 PRO A C 1
ATOM 782 O O . PRO A 1 97 ? 6.861 9.543 2.784 1.00 91.75 97 PRO A O 1
ATOM 785 N N . MET A 1 98 ? 7.528 9.374 0.633 1.00 91.06 98 MET A N 1
ATOM 786 C CA . MET A 1 98 ? 6.212 9.008 0.106 1.00 91.06 98 MET A CA 1
ATOM 787 C C . MET A 1 98 ? 5.685 7.702 0.713 1.00 91.06 98 MET A C 1
ATOM 789 O O . MET A 1 98 ? 4.477 7.529 0.784 1.00 91.06 98 MET A O 1
ATOM 793 N N . GLN A 1 99 ? 6.548 6.783 1.150 1.00 92.38 99 GLN A N 1
ATOM 794 C CA . GLN A 1 99 ? 6.144 5.518 1.763 1.00 92.38 99 GLN A CA 1
ATOM 795 C C . GLN A 1 99 ? 5.954 5.621 3.284 1.00 92.38 99 GLN A C 1
ATOM 797 O O . GLN A 1 99 ? 5.030 5.016 3.831 1.00 92.38 99 GLN A O 1
ATOM 802 N N . ILE A 1 100 ? 6.775 6.424 3.965 1.00 92.75 100 ILE A N 1
ATOM 803 C CA . ILE A 1 100 ? 6.667 6.660 5.412 1.00 92.75 100 ILE A CA 1
ATOM 804 C C . ILE A 1 100 ? 5.340 7.339 5.756 1.00 92.75 100 ILE A C 1
ATOM 806 O O . ILE A 1 100 ? 4.691 6.950 6.727 1.00 92.75 100 ILE A O 1
ATOM 810 N N . MET A 1 101 ? 4.900 8.310 4.953 1.00 93.50 101 MET A N 1
ATOM 811 C CA . MET A 1 101 ? 3.660 9.043 5.221 1.00 93.50 101 MET A CA 1
ATOM 812 C C . MET A 1 101 ? 2.409 8.124 5.251 1.00 93.50 101 MET A C 1
ATOM 814 O O . MET A 1 101 ? 1.700 8.138 6.259 1.00 93.50 101 MET A O 1
ATOM 818 N N . PRO A 1 102 ? 2.133 7.267 4.244 1.00 91.44 102 PRO A N 1
ATOM 819 C CA . PRO A 1 102 ? 1.060 6.272 4.290 1.00 91.44 102 PRO A CA 1
ATOM 820 C C . PRO A 1 102 ? 1.204 5.253 5.417 1.00 91.44 102 PRO A C 1
ATOM 822 O O . PRO A 1 102 ? 0.196 4.864 6.000 1.00 91.44 102 PRO A O 1
ATOM 825 N N . ILE A 1 103 ? 2.428 4.818 5.734 1.00 94.00 103 ILE A N 1
ATOM 826 C CA . ILE A 1 103 ? 2.682 3.888 6.844 1.00 94.00 103 ILE A CA 1
ATOM 827 C C . ILE A 1 103 ? 2.257 4.519 8.173 1.00 94.00 103 ILE A C 1
ATOM 829 O O . ILE A 1 103 ? 1.491 3.911 8.922 1.00 94.00 103 ILE A O 1
ATOM 833 N N . ALA A 1 104 ? 2.692 5.753 8.437 1.00 94.44 104 ALA A N 1
ATOM 834 C CA . ALA A 1 104 ? 2.312 6.489 9.638 1.00 94.44 104 ALA A CA 1
ATOM 835 C C . ALA A 1 104 ? 0.790 6.701 9.703 1.00 94.44 104 ALA A C 1
ATOM 837 O O . ALA A 1 104 ? 0.171 6.485 10.746 1.00 94.44 104 ALA A O 1
ATOM 838 N N . TRP A 1 105 ? 0.172 7.043 8.569 1.00 93.50 105 TRP A N 1
ATOM 839 C CA . TRP A 1 105 ? -1.273 7.239 8.471 1.00 93.50 105 TRP A CA 1
ATOM 840 C C . TRP A 1 105 ? -2.066 5.956 8.756 1.00 93.50 105 TRP A C 1
ATOM 842 O O . TRP A 1 105 ? -3.034 5.977 9.518 1.00 93.50 105 TRP A O 1
ATOM 852 N N . LEU A 1 106 ? -1.651 4.826 8.175 1.00 94.19 106 LEU A N 1
ATOM 853 C CA . LEU A 1 106 ? -2.269 3.519 8.411 1.00 94.19 106 LEU A CA 1
ATOM 854 C C . LEU A 1 106 ? -2.113 3.069 9.856 1.00 94.19 106 LEU A C 1
ATOM 856 O O . LEU A 1 106 ? -3.062 2.544 10.437 1.00 94.19 106 LEU A O 1
ATOM 860 N N . TRP A 1 107 ? -0.938 3.281 10.441 1.00 93.19 107 TRP A N 1
ATOM 861 C CA . TRP A 1 107 ? -0.705 2.941 11.835 1.00 93.19 107 TRP A CA 1
ATOM 862 C C . TRP A 1 107 ? -1.627 3.744 12.759 1.00 93.19 107 TRP A C 1
ATOM 864 O O . TRP A 1 107 ? -2.309 3.165 13.603 1.00 93.19 107 TRP A O 1
ATOM 874 N N . PHE A 1 108 ? -1.726 5.059 12.554 1.00 92.56 108 PHE A N 1
ATOM 875 C CA . PHE A 1 108 ? -2.533 5.918 13.416 1.00 92.56 108 PHE A CA 1
ATOM 876 C C . PHE A 1 108 ? -4.044 5.690 13.241 1.00 92.56 108 PHE A C 1
ATOM 878 O O . PHE A 1 108 ? -4.745 5.370 14.202 1.00 92.56 108 PHE A O 1
ATOM 885 N N . PHE A 1 109 ? -4.569 5.813 12.019 1.00 91.00 109 PHE A N 1
ATOM 886 C CA . PHE A 1 109 ? -6.018 5.735 11.777 1.00 91.00 109 PHE A CA 1
ATOM 887 C C . PHE A 1 109 ? -6.538 4.306 11.637 1.00 91.00 109 PHE A C 1
ATOM 889 O O . PHE A 1 109 ? -7.685 4.016 11.984 1.00 91.00 109 PHE A O 1
ATOM 896 N N . GLY A 1 110 ? -5.717 3.417 11.084 1.00 89.25 110 GLY A N 1
ATOM 897 C CA . GLY A 1 110 ? -6.100 2.037 10.829 1.00 89.25 110 GLY A CA 1
ATOM 898 C C . GLY A 1 110 ? -5.991 1.168 12.072 1.00 89.25 110 GLY A C 1
ATOM 899 O O . GLY A 1 110 ? -6.927 0.432 12.382 1.00 89.25 110 GLY A O 1
ATOM 900 N N . ILE A 1 111 ? -4.869 1.282 12.787 1.00 89.44 111 ILE A N 1
ATOM 901 C CA . ILE A 1 111 ? -4.564 0.442 13.946 1.00 89.44 111 ILE A CA 1
ATOM 902 C C . ILE A 1 111 ? -4.920 1.178 15.234 1.00 89.44 111 ILE A C 1
ATOM 904 O O . ILE A 1 111 ? -5.917 0.837 15.853 1.00 89.44 111 ILE A O 1
ATOM 908 N N . TYR A 1 112 ? -4.185 2.225 15.613 1.00 88.50 112 TYR A N 1
ATOM 909 C CA . TYR A 1 112 ? -4.341 2.864 16.925 1.00 88.50 112 TYR A CA 1
ATOM 910 C C . TYR A 1 112 ? -5.780 3.341 17.197 1.00 88.50 112 TYR A C 1
ATOM 912 O O . TYR A 1 112 ? -6.407 2.928 18.178 1.00 88.50 112 TYR A O 1
ATOM 920 N N . PHE A 1 113 ? -6.343 4.149 16.295 1.00 85.31 113 PHE A N 1
ATOM 921 C CA . PHE A 1 113 ? -7.712 4.648 16.432 1.00 85.31 113 PHE A CA 1
ATOM 922 C C . PHE A 1 113 ? -8.765 3.541 16.236 1.00 85.31 113 PHE A C 1
ATOM 924 O O . PHE A 1 113 ? -9.766 3.491 16.954 1.00 85.31 113 PHE A O 1
ATOM 931 N N . GLY A 1 114 ? -8.527 2.616 15.300 1.00 78.88 114 GLY A N 1
ATOM 932 C CA . GLY A 1 114 ? -9.419 1.483 15.034 1.00 78.88 114 GLY A CA 1
ATOM 933 C C . GLY A 1 114 ? -9.579 0.557 16.244 1.00 78.88 114 GLY A C 1
ATOM 934 O O . GLY A 1 114 ? -10.705 0.234 16.635 1.00 78.88 114 GLY A O 1
ATOM 935 N N . SER A 1 115 ? -8.469 0.185 16.887 1.00 80.56 115 SER A N 1
ATOM 936 C CA . SER A 1 115 ? -8.474 -0.639 18.099 1.00 80.56 115 SER A CA 1
ATOM 937 C C . SER A 1 115 ? -9.157 0.089 19.260 1.00 80.56 115 SER A C 1
ATOM 939 O O . SER A 1 115 ? -9.898 -0.537 20.021 1.00 80.56 115 SER A O 1
ATOM 941 N N . TYR A 1 116 ? -8.948 1.405 19.392 1.00 79.06 116 TYR A N 1
ATOM 942 C CA . TYR A 1 116 ? -9.588 2.217 20.430 1.00 79.06 116 TYR A CA 1
ATOM 943 C C . TYR A 1 116 ? -11.118 2.203 20.300 1.00 79.06 116 TYR A C 1
ATOM 945 O O . TYR A 1 116 ? -11.828 1.868 21.252 1.00 79.06 116 TYR A O 1
ATOM 953 N N . GLN A 1 117 ? -11.639 2.466 19.099 1.00 78.19 117 GLN A N 1
ATOM 954 C CA . GLN A 1 117 ? -13.082 2.491 18.854 1.00 78.19 117 GLN A CA 1
ATOM 955 C C . GLN A 1 117 ? -13.740 1.114 19.052 1.00 78.19 117 GLN A C 1
ATOM 957 O O . GLN A 1 117 ? -14.837 1.022 19.614 1.00 78.19 117 GLN A O 1
ATOM 962 N N . ARG A 1 118 ? -13.058 0.029 18.656 1.00 77.44 118 ARG A N 1
ATOM 963 C CA . ARG A 1 118 ? -13.546 -1.344 18.864 1.00 77.44 118 ARG A CA 1
ATOM 964 C C . ARG A 1 118 ? -13.649 -1.699 20.350 1.00 77.44 118 ARG A C 1
ATOM 966 O O . ARG A 1 118 ? -14.679 -2.222 20.771 1.00 77.44 118 ARG A O 1
ATOM 973 N N . ARG A 1 119 ? -12.618 -1.384 21.147 1.00 79.94 119 ARG A N 1
ATOM 974 C CA . ARG A 1 119 ? -12.610 -1.643 22.601 1.00 79.94 119 ARG A CA 1
ATOM 975 C C . ARG A 1 119 ? -13.718 -0.878 23.320 1.00 79.94 119 ARG A C 1
ATOM 977 O O . ARG A 1 119 ? -14.428 -1.470 24.124 1.00 79.94 119 ARG A O 1
ATOM 984 N N . ASN A 1 120 ? -13.916 0.398 22.991 1.00 77.12 120 ASN A N 1
ATOM 985 C CA . ASN A 1 120 ? -14.971 1.202 23.612 1.00 77.12 120 ASN A CA 1
ATOM 986 C C . ASN A 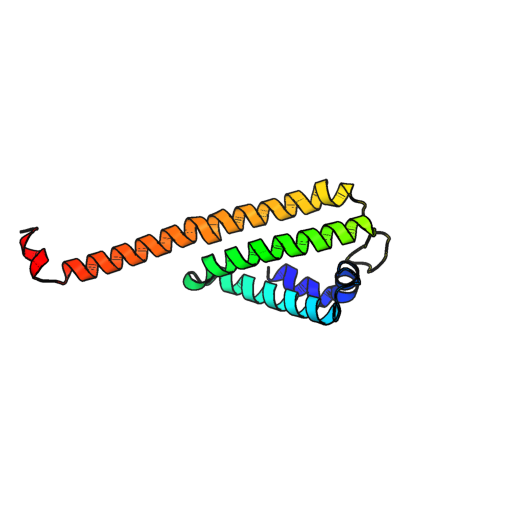1 120 ? -16.373 0.682 23.273 1.00 77.12 120 ASN A C 1
ATOM 988 O O . ASN A 1 120 ? -17.218 0.592 24.160 1.00 77.12 120 ASN A O 1
ATOM 992 N N . THR A 1 121 ? -16.605 0.273 22.022 1.00 76.38 121 THR A N 1
ATOM 993 C CA . THR A 1 121 ? -17.887 -0.324 21.607 1.00 76.38 121 THR A CA 1
ATOM 994 C C . THR A 1 121 ? -18.159 -1.627 22.364 1.00 76.38 121 THR A C 1
ATOM 996 O O . THR A 1 121 ? -19.259 -1.832 22.871 1.00 76.38 121 THR A O 1
ATOM 999 N N . PHE A 1 122 ? -17.147 -2.490 22.495 1.00 80.00 122 PHE A N 1
ATOM 1000 C CA . PHE A 1 122 ? -17.263 -3.744 23.239 1.00 80.00 122 PHE A CA 1
ATOM 1001 C C . PHE A 1 122 ? -17.541 -3.514 24.732 1.00 80.00 122 PHE A C 1
ATOM 1003 O O . PHE A 1 122 ? -18.477 -4.097 25.274 1.00 80.00 122 PHE A O 1
ATOM 1010 N N . ASN A 1 123 ? -16.788 -2.618 25.378 1.00 81.31 123 ASN A N 1
ATOM 1011 C CA . ASN A 1 123 ? -16.969 -2.284 26.793 1.00 81.31 123 ASN A CA 1
ATOM 1012 C C . ASN A 1 123 ? -18.354 -1.686 27.072 1.00 81.31 123 ASN A C 1
ATOM 1014 O O . ASN A 1 123 ? -18.979 -2.029 28.072 1.00 81.31 123 ASN A O 1
ATOM 1018 N N . PHE A 1 124 ? -18.860 -0.833 26.177 1.00 82.38 124 PHE A N 1
ATOM 1019 C CA . PHE A 1 124 ? -20.202 -0.264 26.294 1.00 82.38 124 PHE A CA 1
ATOM 1020 C C . PHE A 1 124 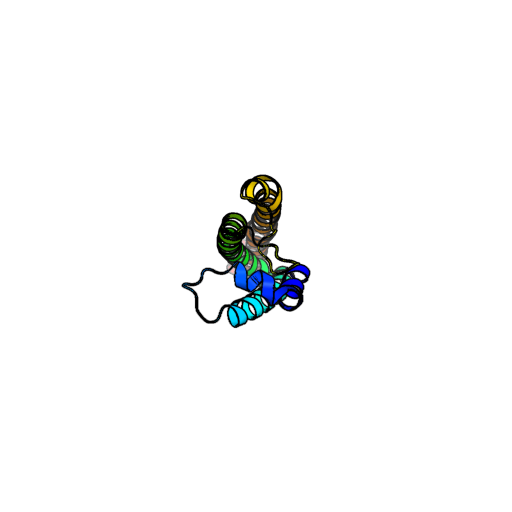? -21.298 -1.335 26.192 1.00 82.38 124 PHE A C 1
ATOM 1022 O O . PHE A 1 124 ? -22.216 -1.358 27.009 1.00 82.38 124 PHE A O 1
ATOM 1029 N N . LEU A 1 125 ? -21.184 -2.267 25.240 1.00 84.25 125 LEU A N 1
ATOM 1030 C CA . LEU A 1 125 ? -22.125 -3.387 25.111 1.00 84.25 125 LEU A CA 1
ATOM 1031 C C . LEU A 1 125 ? -22.093 -4.313 26.338 1.00 84.25 125 LEU A C 1
ATOM 1033 O O . LEU A 1 125 ? -23.142 -4.760 26.799 1.00 84.25 125 LEU A O 1
ATOM 1037 N N . LEU A 1 126 ? -20.905 -4.561 26.896 1.00 83.62 126 LEU A N 1
ATOM 1038 C CA . LEU A 1 126 ? -20.727 -5.308 28.144 1.00 83.62 126 LEU A CA 1
ATOM 1039 C C . LEU A 1 126 ? -21.395 -4.613 29.330 1.00 83.62 126 LEU A C 1
ATOM 1041 O O . LEU A 1 126 ? -22.090 -5.272 30.101 1.00 83.62 126 LEU A O 1
ATOM 1045 N N . LEU A 1 127 ? -21.235 -3.293 29.446 1.00 84.62 127 LEU A N 1
ATOM 1046 C CA . LEU A 1 127 ? -21.881 -2.495 30.486 1.00 84.62 127 LEU A CA 1
ATOM 1047 C C . LEU A 1 127 ? -23.410 -2.571 30.375 1.00 84.62 127 LEU A C 1
ATOM 1049 O O . LEU A 1 127 ? -24.081 -2.833 31.369 1.00 84.62 127 LEU A O 1
ATOM 1053 N N . LEU A 1 128 ? -23.969 -2.411 29.171 1.00 85.19 128 LEU A N 1
ATOM 1054 C CA . LEU A 1 128 ? -25.413 -2.555 28.946 1.00 85.19 128 LEU A CA 1
ATOM 1055 C C . LEU A 1 128 ? -25.916 -3.958 29.311 1.00 85.19 128 LEU A C 1
ATOM 1057 O O . LEU A 1 128 ? -26.987 -4.098 29.900 1.00 85.19 128 LEU A O 1
ATOM 1061 N N . PHE A 1 129 ? -25.142 -5.000 28.997 1.00 84.75 129 PHE A N 1
ATOM 1062 C CA . PHE A 1 129 ? -25.479 -6.371 29.374 1.00 84.75 129 PHE A CA 1
ATOM 1063 C C . PHE A 1 129 ? -25.444 -6.583 30.896 1.00 84.75 129 PHE A C 1
ATOM 1065 O O . PHE A 1 129 ? -26.332 -7.239 31.438 1.00 84.75 129 PHE A O 1
ATOM 1072 N N . GLN A 1 130 ? -24.462 -6.001 31.591 1.00 84.44 130 GLN A N 1
ATOM 1073 C CA . GLN A 1 130 ? -24.363 -6.042 33.054 1.00 84.44 130 GLN A CA 1
ATOM 1074 C C . GLN A 1 130 ? -25.521 -5.299 33.730 1.00 84.44 130 GLN A C 1
ATOM 1076 O O . GLN A 1 130 ? -26.137 -5.844 34.641 1.00 84.44 130 GLN A O 1
ATOM 1081 N N . LEU A 1 131 ? -25.877 -4.105 33.243 1.00 81.81 131 LEU A N 1
ATOM 1082 C CA . LEU A 1 131 ? -27.006 -3.315 33.755 1.00 81.81 131 LEU A CA 1
ATOM 1083 C C . LEU A 1 131 ? -28.366 -3.991 33.531 1.00 81.81 131 LEU A C 1
ATOM 1085 O O . LEU A 1 131 ? -29.315 -3.725 34.261 1.00 81.81 131 LEU A O 1
ATOM 1089 N N . ARG A 1 132 ? -28.471 -4.893 32.546 1.00 81.50 132 ARG A N 1
ATOM 1090 C CA . ARG A 1 132 ? -29.686 -5.683 32.303 1.00 81.50 132 ARG A CA 1
ATOM 1091 C C . ARG A 1 132 ? -29.894 -6.798 33.333 1.00 81.50 132 ARG A C 1
ATOM 1093 O O . ARG A 1 132 ? -30.976 -7.383 33.371 1.00 81.50 132 ARG A O 1
ATOM 1100 N N . ARG A 1 133 ? -28.884 -7.140 34.139 1.00 79.50 133 ARG A N 1
ATOM 1101 C CA . ARG A 1 133 ? -29.012 -8.198 35.142 1.00 79.50 133 ARG A CA 1
ATOM 1102 C C . ARG A 1 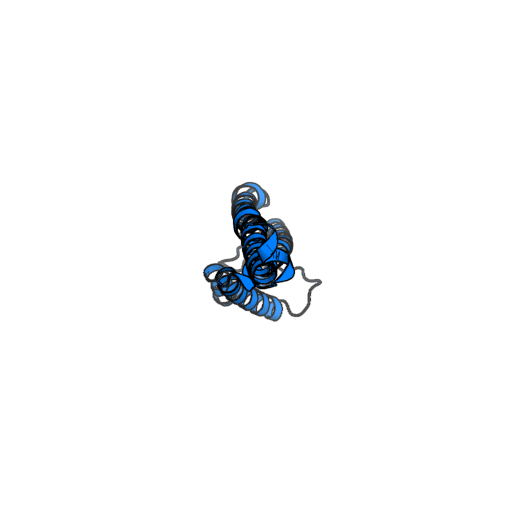133 ? -29.550 -7.644 36.472 1.00 79.50 133 ARG A C 1
ATOM 1104 O O . ARG A 1 133 ? -28.982 -6.690 37.004 1.00 79.50 133 ARG A O 1
ATOM 1111 N N . PRO A 1 134 ? -30.595 -8.263 37.055 1.00 70.38 134 PRO A N 1
ATOM 1112 C CA . PRO A 1 134 ? -31.261 -7.756 38.261 1.00 70.38 134 PRO A CA 1
ATOM 1113 C C . PRO A 1 134 ? -30.339 -7.706 39.490 1.00 70.38 134 PRO A C 1
ATOM 1115 O O . PRO A 1 134 ? -30.499 -6.843 40.346 1.00 70.38 134 PRO A O 1
ATOM 1118 N N . GLU A 1 135 ? -29.320 -8.567 39.539 1.00 75.00 135 GLU A N 1
ATOM 1119 C CA . GLU A 1 135 ? -28.300 -8.616 40.597 1.00 75.00 135 GLU A CA 1
ATOM 1120 C C . GLU A 1 135 ? -27.433 -7.345 40.715 1.00 75.00 135 GLU A C 1
ATOM 1122 O O . GLU A 1 135 ? -26.878 -7.082 41.781 1.00 75.00 135 GLU A O 1
ATOM 1127 N N . TYR A 1 136 ? -27.356 -6.520 39.664 1.00 63.03 136 TYR A N 1
ATOM 1128 C CA . TYR A 1 136 ? -26.623 -5.246 39.681 1.00 63.03 136 TYR A CA 1
ATOM 1129 C C . TYR A 1 136 ? -27.530 -4.013 39.810 1.00 63.03 136 TYR A C 1
ATOM 1131 O O . TYR A 1 136 ? -27.030 -2.936 40.133 1.00 63.03 136 TYR A O 1
ATOM 1139 N N . ALA A 1 137 ? -28.848 -4.152 39.622 1.00 61.72 137 ALA A N 1
ATOM 1140 C CA . ALA A 1 137 ? -29.804 -3.048 39.748 1.00 61.72 137 ALA A CA 1
ATOM 1141 C C . ALA A 1 137 ? -29.899 -2.510 41.190 1.00 61.72 137 ALA A C 1
ATOM 1143 O O . ALA A 1 137 ? -30.103 -1.319 41.396 1.00 61.72 137 ALA A O 1
ATOM 1144 N N . ALA A 1 138 ? -29.668 -3.369 42.188 1.00 62.00 138 ALA A N 1
ATOM 1145 C CA . ALA A 1 138 ? -29.717 -3.008 43.606 1.00 62.00 138 ALA A CA 1
ATOM 1146 C C . ALA A 1 138 ? -28.503 -2.194 44.103 1.00 62.00 138 ALA A C 1
ATOM 1148 O O . ALA A 1 138 ? -28.521 -1.715 45.229 1.00 62.00 138 ALA A O 1
ATOM 1149 N N . ARG A 1 139 ? -27.434 -2.042 43.304 1.00 61.88 139 ARG A N 1
ATOM 1150 C CA . ARG A 1 139 ? -26.231 -1.275 43.695 1.00 61.88 139 ARG A CA 1
ATOM 1151 C C . ARG A 1 139 ? -26.316 0.225 43.396 1.00 61.88 139 ARG A C 1
ATOM 1153 O O . ARG A 1 139 ? -25.409 0.957 43.782 1.00 61.88 139 ARG A O 1
ATOM 1160 N N . PHE A 1 140 ? -27.359 0.662 42.696 1.00 59.78 140 PHE A N 1
ATOM 1161 C CA . PHE A 1 140 ? -27.544 2.049 42.256 1.00 59.78 140 PHE A CA 1
ATOM 1162 C C . PHE A 1 140 ? -28.888 2.652 42.709 1.00 59.78 140 PHE A C 1
ATOM 1164 O O . PHE A 1 140 ? -29.277 3.700 42.196 1.00 59.78 140 PHE A O 1
ATOM 1171 N N . ALA A 1 141 ? -29.584 1.988 43.638 1.00 57.53 141 ALA A N 1
ATOM 1172 C CA . ALA A 1 141 ? -30.771 2.477 44.342 1.00 57.53 141 ALA A CA 1
ATOM 1173 C C . ALA A 1 141 ? -30.393 2.811 45.790 1.00 57.53 141 ALA A C 1
ATOM 1175 O O . ALA A 1 141 ? -30.921 3.817 46.309 1.00 57.53 141 ALA A O 1
#

Radius of gyration: 21.87 Å; chains: 1; bounding box: 51×28×64 Å

pLDDT: mean 88.14, std 7.51, range [57.53, 95.25]